Protein AF-A0A1Q8LWE2-F1 (afdb_monomer_lite)

Sequence (158 aa):
MPLRRFDRTSWPEHGPHRELLDLLGAVHDRNGCRSERDIARRLRTPVARVRGIARGRILPDDEAATRALLAALAGDGGVDPATADRAAALTAAARREHDGVAPWPAARRTGEPVWPDPGSATSPGPTTVRRRTRVAAVLVVLTAAVAVAVVLSGYLPL

pLDDT: mean 73.59, std 22.19, range [32.84, 96.38]

Foldseek 3Di:
DQDDQQDAPQADLFALLNVLLVLLSVLLVVQRNDDLVQLCVQLVHDSVQSNCSSHSNDAQPALVSQLSSSCSSNPPVDDDVVSSVSSRVSSVRVVCVVVVNDDDDPVGSVPDDPDPRPVPPDDPDPPPPVDDDDDDDDDDDDDDDPPPPPPDDDDDDD

Structure (mmCIF, N/CA/C/O backbone):
data_AF-A0A1Q8LWE2-F1
#
_entry.id   AF-A0A1Q8LWE2-F1
#
loop_
_atom_site.group_PDB
_atom_site.id
_atom_site.type_symbol
_atom_site.label_atom_id
_atom_site.label_alt_id
_atom_site.label_comp_id
_atom_site.label_asym_id
_atom_site.label_entity_id
_atom_site.label_seq_id
_atom_site.pdbx_PDB_ins_code
_atom_site.Cartn_x
_atom_site.Cartn_y
_atom_site.Cartn_z
_atom_site.occupancy
_atom_site.B_iso_or_equiv
_atom_site.auth_seq_id
_atom_site.auth_comp_id
_atom_site.auth_asym_id
_atom_site.auth_atom_id
_atom_site.pdbx_PDB_model_num
ATOM 1 N N . MET A 1 1 ? -14.320 -10.307 15.228 1.00 32.84 1 MET A N 1
ATOM 2 C CA . MET A 1 1 ? -13.861 -10.926 13.965 1.00 32.84 1 MET A CA 1
ATOM 3 C C . MET A 1 1 ? -12.407 -10.525 13.751 1.00 32.84 1 MET A C 1
ATOM 5 O O . MET A 1 1 ? -12.185 -9.362 13.430 1.00 32.84 1 MET A O 1
ATOM 9 N N . PRO A 1 2 ? -11.425 -11.403 14.020 1.00 34.88 2 PRO A N 1
ATOM 10 C CA . PRO A 1 2 ? -10.022 -11.098 13.740 1.00 34.88 2 PRO A CA 1
ATOM 11 C C . PRO A 1 2 ? -9.839 -10.934 12.225 1.00 34.88 2 PRO A C 1
ATOM 13 O O . PRO A 1 2 ? -10.447 -11.675 11.449 1.00 34.88 2 PRO A O 1
ATOM 16 N N . LEU A 1 3 ? -9.071 -9.934 11.787 1.00 47.56 3 LEU A N 1
ATOM 17 C CA . LEU A 1 3 ? -8.838 -9.736 10.359 1.00 47.56 3 LEU A CA 1
ATOM 18 C C . LEU A 1 3 ? -7.868 -10.779 9.826 1.00 47.56 3 LEU A C 1
ATOM 20 O O . LEU A 1 3 ? -6.795 -11.007 10.378 1.00 47.56 3 LEU A O 1
ATOM 24 N N . ARG A 1 4 ? -8.280 -11.396 8.718 1.00 62.16 4 ARG A N 1
ATOM 25 C CA . ARG A 1 4 ? -7.409 -12.189 7.861 1.00 62.16 4 ARG A CA 1
ATOM 26 C C . ARG A 1 4 ? -6.411 -11.242 7.194 1.00 62.16 4 ARG A C 1
ATOM 28 O O . ARG A 1 4 ? -6.772 -10.114 6.858 1.00 62.16 4 ARG A O 1
ATOM 35 N N . ARG A 1 5 ? -5.179 -11.727 7.021 1.00 71.19 5 ARG A N 1
ATOM 36 C CA . ARG A 1 5 ? -4.123 -11.117 6.196 1.00 71.19 5 ARG A CA 1
ATOM 37 C C . ARG A 1 5 ? -4.686 -10.586 4.874 1.00 71.19 5 ARG A C 1
ATOM 39 O O . ARG A 1 5 ? -5.737 -11.053 4.429 1.00 71.19 5 ARG A O 1
ATOM 46 N N . PHE A 1 6 ? -3.969 -9.663 4.232 1.00 79.56 6 PHE A N 1
ATOM 47 C CA . PHE A 1 6 ? -4.334 -9.198 2.894 1.00 79.56 6 PHE A CA 1
ATOM 48 C C . PHE A 1 6 ? -4.703 -10.359 1.969 1.00 79.56 6 PHE A C 1
ATOM 50 O O . PHE A 1 6 ? -4.020 -11.383 1.911 1.00 79.56 6 PHE A O 1
ATOM 57 N N . ASP A 1 7 ? -5.818 -10.181 1.268 1.00 81.81 7 ASP A N 1
ATOM 58 C CA . ASP A 1 7 ? -6.314 -11.124 0.280 1.00 81.81 7 ASP A CA 1
ATOM 59 C C . ASP A 1 7 ? -5.438 -11.037 -0.973 1.00 81.81 7 ASP A C 1
ATOM 61 O O . ASP A 1 7 ? -5.485 -10.048 -1.707 1.00 81.81 7 ASP A O 1
ATOM 65 N N . ARG A 1 8 ? -4.617 -12.073 -1.177 1.00 87.19 8 ARG A N 1
ATOM 66 C CA . ARG A 1 8 ? -3.600 -12.137 -2.236 1.00 87.19 8 ARG A CA 1
ATOM 67 C C . ARG A 1 8 ? -4.111 -12.741 -3.545 1.00 87.19 8 ARG A C 1
ATOM 69 O O . ARG A 1 8 ? -3.336 -12.868 -4.485 1.00 87.19 8 ARG A O 1
ATOM 76 N N . THR A 1 9 ? -5.386 -13.131 -3.614 1.00 84.12 9 THR A N 1
ATOM 77 C CA . THR A 1 9 ? -5.955 -13.877 -4.755 1.00 84.12 9 THR A CA 1
ATOM 78 C C . THR A 1 9 ? -5.875 -13.131 -6.084 1.00 84.12 9 THR A C 1
ATOM 80 O O . THR A 1 9 ? -5.755 -13.760 -7.128 1.00 84.12 9 THR A O 1
ATOM 83 N N . SER A 1 10 ? -5.923 -11.800 -6.047 1.00 85.06 10 SER A N 1
ATOM 84 C CA . SER A 1 10 ? -5.856 -10.929 -7.224 1.00 85.06 10 SER A CA 1
ATOM 85 C C . SER A 1 10 ? -4.554 -10.138 -7.322 1.00 85.06 10 SER A C 1
ATOM 87 O O . SER A 1 10 ? -4.509 -9.121 -8.012 1.00 85.06 10 SER A O 1
ATOM 89 N N . TRP A 1 11 ? -3.513 -10.534 -6.587 1.00 90.75 11 TRP A N 1
ATOM 90 C CA . TRP A 1 11 ? -2.236 -9.834 -6.668 1.00 90.75 11 TRP A CA 1
ATOM 91 C C . TRP A 1 11 ? -1.555 -10.124 -8.008 1.00 90.75 11 TRP A C 1
ATOM 93 O O . TRP A 1 11 ? -1.639 -11.256 -8.488 1.00 90.75 11 TRP A O 1
ATOM 103 N N . PRO A 1 12 ? -0.844 -9.142 -8.591 1.00 86.62 12 PRO A N 1
ATOM 104 C CA . PRO A 1 12 ? 0.010 -9.397 -9.743 1.00 86.62 12 PRO A CA 1
ATOM 105 C C . PRO A 1 12 ? 1.012 -10.515 -9.428 1.00 86.62 12 PRO A C 1
ATOM 107 O O . PRO A 1 12 ? 1.466 -10.641 -8.287 1.00 86.62 12 PRO A O 1
ATOM 110 N N . GLU A 1 13 ? 1.364 -11.324 -10.425 1.00 84.31 13 GLU A N 1
ATOM 111 C CA . GLU A 1 13 ? 2.330 -12.416 -10.242 1.00 84.31 13 GLU A CA 1
ATOM 112 C C . GLU A 1 13 ? 3.724 -11.867 -9.922 1.00 84.31 13 GLU A C 1
ATOM 114 O O . GLU A 1 13 ? 4.382 -12.322 -8.985 1.00 84.31 13 GLU A O 1
ATOM 119 N N . HIS A 1 14 ? 4.143 -10.836 -10.661 1.00 83.81 14 HIS A N 1
ATOM 120 C CA . HIS A 1 14 ? 5.461 -10.215 -10.571 1.00 83.81 14 HIS A CA 1
ATOM 121 C C . HIS A 1 14 ? 5.368 -8.694 -10.745 1.00 83.81 14 HIS A C 1
ATOM 123 O O . HIS A 1 14 ? 4.312 -8.154 -11.079 1.00 83.81 14 HIS A O 1
ATOM 129 N N . GLY A 1 15 ? 6.489 -8.005 -10.530 1.00 87.69 15 GLY A N 1
ATOM 130 C CA . GLY A 1 15 ? 6.619 -6.574 -10.794 1.00 87.69 15 GLY A CA 1
ATOM 131 C C . GLY A 1 15 ? 6.692 -5.688 -9.540 1.00 87.69 15 GLY A C 1
ATOM 132 O O . GLY A 1 15 ? 6.525 -6.161 -8.415 1.00 87.69 15 GLY A O 1
ATOM 133 N N . PRO A 1 16 ? 6.909 -4.377 -9.721 1.00 91.00 16 PRO A N 1
ATOM 134 C CA . PRO A 1 16 ? 7.018 -3.387 -8.654 1.00 91.00 16 PRO A CA 1
ATOM 135 C C . PRO A 1 16 ? 5.733 -3.289 -7.834 1.00 91.00 16 PRO A C 1
ATOM 137 O O . PRO A 1 16 ? 5.790 -3.127 -6.618 1.00 91.00 16 PRO A O 1
ATOM 140 N N . HIS A 1 17 ? 4.568 -3.431 -8.477 1.00 92.06 17 HIS A N 1
ATOM 141 C CA . HIS A 1 17 ? 3.290 -3.447 -7.774 1.00 92.06 17 HIS A CA 1
ATOM 142 C C . HIS A 1 17 ? 3.184 -4.674 -6.864 1.00 92.06 17 HIS A C 1
ATOM 144 O O . HIS A 1 17 ? 2.743 -4.553 -5.723 1.00 92.06 17 HIS A O 1
ATOM 150 N N . ARG A 1 18 ? 3.651 -5.842 -7.323 1.00 91.25 18 ARG A N 1
ATOM 151 C CA . ARG A 1 18 ? 3.698 -7.042 -6.489 1.00 91.25 18 ARG A CA 1
ATOM 152 C C . ARG A 1 18 ? 4.641 -6.861 -5.297 1.00 91.25 18 ARG A C 1
ATOM 154 O O . ARG A 1 18 ? 4.216 -7.060 -4.162 1.00 91.25 18 ARG A O 1
ATOM 161 N N . GLU A 1 19 ? 5.868 -6.405 -5.537 1.00 91.69 19 GLU A N 1
ATOM 162 C CA . GLU A 1 19 ? 6.848 -6.144 -4.472 1.00 91.69 19 GLU A CA 1
ATOM 163 C C . GLU A 1 19 ? 6.337 -5.113 -3.446 1.00 91.69 19 GLU A C 1
ATOM 165 O O . GLU A 1 19 ? 6.577 -5.257 -2.245 1.00 91.69 19 GLU A O 1
ATOM 170 N N . LEU A 1 20 ? 5.596 -4.090 -3.891 1.00 94.06 20 LEU A N 1
ATOM 171 C CA . LEU A 1 20 ? 4.956 -3.115 -3.005 1.00 94.06 20 LEU A CA 1
ATOM 172 C C . LEU A 1 20 ? 3.903 -3.776 -2.108 1.00 94.06 20 LEU A C 1
ATOM 174 O O . LEU A 1 20 ? 3.867 -3.510 -0.909 1.00 94.06 20 LEU A O 1
ATOM 178 N N . LEU A 1 21 ? 3.051 -4.635 -2.670 1.00 93.75 21 LEU A N 1
ATOM 179 C CA . LEU A 1 21 ? 2.012 -5.334 -1.913 1.00 93.75 21 LEU A CA 1
ATOM 180 C C . LEU A 1 21 ? 2.608 -6.296 -0.883 1.00 93.75 21 LEU A C 1
ATOM 182 O O . LEU A 1 21 ? 2.140 -6.319 0.257 1.00 93.75 21 LEU A O 1
ATOM 186 N N . ASP A 1 22 ? 3.658 -7.037 -1.248 1.00 92.75 22 ASP A N 1
ATOM 187 C CA . ASP A 1 22 ? 4.384 -7.902 -0.313 1.00 92.75 22 ASP A CA 1
ATOM 188 C C . ASP A 1 22 ? 4.981 -7.071 0.842 1.00 92.75 22 ASP A C 1
ATOM 190 O O . ASP A 1 22 ? 4.815 -7.435 2.009 1.00 92.75 22 ASP A O 1
ATOM 194 N N . LEU A 1 23 ? 5.574 -5.905 0.546 1.00 93.50 23 LEU A N 1
ATOM 195 C CA . LEU A 1 23 ? 6.119 -4.989 1.553 1.00 93.50 23 LEU A CA 1
ATOM 196 C C . LEU A 1 23 ? 5.040 -4.452 2.509 1.00 93.50 23 LEU A C 1
ATOM 198 O O . LEU A 1 23 ? 5.213 -4.481 3.729 1.00 93.50 23 LEU A O 1
ATOM 202 N N . LEU A 1 24 ? 3.910 -3.987 1.969 1.00 93.50 24 LEU A N 1
ATOM 203 C CA . LEU A 1 24 ? 2.774 -3.513 2.765 1.00 93.50 24 LEU A CA 1
ATOM 204 C C . LEU A 1 24 ? 2.188 -4.644 3.620 1.00 93.50 24 LEU A C 1
ATOM 206 O O . LEU A 1 24 ? 1.860 -4.422 4.785 1.00 93.50 24 LEU A O 1
ATOM 210 N N . GLY A 1 25 ? 2.093 -5.854 3.064 1.00 91.19 25 GLY A N 1
ATOM 211 C CA . GLY A 1 25 ? 1.648 -7.049 3.774 1.00 91.19 25 GLY A CA 1
ATOM 212 C C . GLY A 1 25 ? 2.566 -7.409 4.940 1.00 91.19 25 GLY A C 1
ATOM 213 O O . GLY A 1 25 ? 2.077 -7.649 6.039 1.00 91.19 25 GLY A O 1
ATOM 214 N N . ALA A 1 26 ? 3.887 -7.364 4.747 1.00 90.69 26 ALA A N 1
ATOM 215 C CA . ALA A 1 26 ? 4.860 -7.630 5.806 1.00 90.69 26 ALA A CA 1
ATOM 216 C C . ALA A 1 26 ? 4.769 -6.608 6.952 1.00 90.69 26 ALA A C 1
ATOM 218 O O . ALA A 1 26 ? 4.804 -6.979 8.128 1.00 90.69 26 ALA A O 1
ATOM 219 N N . VAL A 1 27 ? 4.609 -5.320 6.627 1.00 91.62 27 VAL A N 1
ATOM 220 C CA . VAL A 1 27 ? 4.411 -4.260 7.631 1.00 91.62 27 VAL A CA 1
ATOM 221 C C . VAL A 1 27 ? 3.080 -4.446 8.358 1.00 91.62 27 VAL A C 1
ATOM 223 O O . VAL A 1 27 ? 3.029 -4.308 9.580 1.00 91.62 27 VAL A O 1
ATOM 226 N N . HIS A 1 28 ? 2.012 -4.790 7.639 1.00 90.25 28 HIS A N 1
ATOM 227 C CA . HIS A 1 28 ? 0.696 -5.038 8.226 1.00 90.25 28 HIS A CA 1
ATOM 228 C C . HIS A 1 28 ? 0.708 -6.231 9.186 1.00 90.25 28 HIS A C 1
ATOM 230 O O . HIS A 1 28 ? 0.226 -6.107 10.313 1.00 90.25 28 HIS A O 1
ATOM 236 N N . ASP A 1 29 ? 1.325 -7.338 8.768 1.00 88.56 29 ASP A N 1
ATOM 237 C CA . ASP A 1 29 ? 1.477 -8.559 9.561 1.00 88.56 29 ASP A CA 1
ATOM 238 C C . ASP A 1 29 ? 2.308 -8.294 10.829 1.00 88.56 29 ASP A C 1
ATOM 240 O O . ASP A 1 29 ? 1.908 -8.681 11.929 1.00 88.56 29 ASP A O 1
ATOM 244 N N . ARG A 1 30 ? 3.427 -7.563 10.708 1.00 88.81 30 ARG A N 1
ATOM 245 C CA . ARG A 1 30 ? 4.301 -7.204 11.841 1.00 88.81 30 ARG A CA 1
ATOM 246 C C . ARG A 1 30 ? 3.603 -6.320 12.876 1.00 88.81 30 ARG A C 1
ATOM 248 O O . ARG A 1 30 ? 3.898 -6.425 14.061 1.00 88.81 30 ARG A O 1
ATOM 255 N N . ASN A 1 31 ? 2.680 -5.464 12.442 1.00 86.81 31 ASN A N 1
ATOM 256 C CA . ASN A 1 31 ? 1.996 -4.492 13.299 1.00 86.81 31 ASN A CA 1
ATOM 257 C C . ASN A 1 31 ? 0.579 -4.936 13.708 1.00 86.81 31 ASN A C 1
ATOM 259 O O . ASN A 1 31 ? -0.282 -4.111 14.023 1.00 86.81 31 ASN A O 1
ATOM 263 N N . GLY A 1 32 ? 0.330 -6.250 13.720 1.00 85.06 32 GLY A N 1
ATOM 264 C CA . GLY A 1 32 ? -0.869 -6.838 14.321 1.00 85.06 32 GLY A CA 1
ATOM 265 C C . GLY A 1 32 ? -2.128 -6.780 13.455 1.00 85.06 32 GLY A C 1
ATOM 266 O O . GLY A 1 32 ? -3.233 -6.857 13.988 1.00 85.06 32 GLY A O 1
ATOM 267 N N . CYS A 1 33 ? -1.986 -6.654 12.133 1.00 85.56 33 CYS A N 1
ATOM 268 C CA . CYS A 1 33 ? -3.084 -6.775 11.169 1.00 85.56 33 CYS A CA 1
ATOM 269 C C . CYS A 1 33 ? -4.283 -5.849 11.457 1.00 85.56 33 CYS A C 1
ATOM 271 O O . CYS A 1 33 ? -5.437 -6.291 11.514 1.00 85.56 33 CYS A O 1
ATOM 273 N N . ARG A 1 34 ? -4.033 -4.543 11.629 1.00 85.75 34 ARG A N 1
ATOM 274 C CA . ARG A 1 34 ? -5.086 -3.534 11.869 1.00 85.75 34 ARG A CA 1
ATOM 275 C C . ARG A 1 34 ? -6.222 -3.610 10.840 1.00 85.75 34 ARG A C 1
ATOM 277 O O . ARG A 1 34 ? -6.017 -3.942 9.675 1.00 85.75 34 ARG A O 1
ATOM 284 N N . SER A 1 35 ? -7.439 -3.266 11.259 1.00 89.19 35 SER A N 1
ATOM 285 C CA . SER A 1 35 ? -8.609 -3.378 10.379 1.00 89.19 35 SER A CA 1
ATOM 286 C C . SER A 1 35 ? -8.583 -2.408 9.201 1.00 89.19 35 SER A C 1
ATOM 288 O O . SER A 1 35 ? -8.168 -1.264 9.360 1.00 89.19 35 SER A O 1
ATOM 290 N N . GLU A 1 36 ? -9.136 -2.814 8.049 1.00 90.56 36 GLU A N 1
ATOM 291 C CA . GLU A 1 36 ? -9.319 -1.915 6.894 1.00 90.56 36 GLU A CA 1
ATOM 292 C C . GLU A 1 36 ? -10.058 -0.628 7.291 1.00 90.56 36 GLU A C 1
ATOM 294 O O . GLU A 1 36 ? -9.721 0.448 6.812 1.00 90.56 36 GLU A O 1
ATOM 299 N N . ARG A 1 37 ? -11.046 -0.721 8.199 1.00 91.69 37 ARG A N 1
ATOM 300 C CA . ARG A 1 37 ? -11.789 0.441 8.718 1.00 91.69 37 ARG A CA 1
ATOM 301 C C . ARG A 1 37 ? -10.906 1.381 9.533 1.00 91.69 37 ARG A C 1
ATOM 303 O O . ARG A 1 37 ? -11.048 2.594 9.429 1.00 91.69 37 ARG A O 1
ATOM 310 N N . ASP A 1 38 ? -10.016 0.824 10.344 1.00 92.38 38 ASP A N 1
ATOM 311 C CA . ASP A 1 38 ? -9.088 1.588 11.176 1.00 92.38 38 ASP A CA 1
ATOM 312 C C . ASP A 1 38 ? -8.029 2.295 10.318 1.00 92.38 38 ASP A C 1
ATOM 314 O O . ASP A 1 38 ? -7.792 3.492 10.480 1.00 92.38 38 ASP A O 1
ATOM 318 N N . ILE A 1 39 ? -7.474 1.585 9.333 1.00 93.38 39 ILE A N 1
ATOM 319 C CA . ILE A 1 39 ? -6.548 2.143 8.339 1.00 93.38 39 ILE A CA 1
ATOM 320 C C . ILE A 1 39 ? -7.240 3.259 7.543 1.00 93.38 39 ILE A C 1
ATOM 322 O O . ILE A 1 39 ? -6.724 4.370 7.451 1.00 93.38 39 ILE A O 1
ATOM 326 N N . ALA A 1 40 ? -8.444 2.997 7.026 1.00 94.25 40 ALA A N 1
ATOM 327 C CA . ALA A 1 40 ? -9.232 3.959 6.258 1.00 94.25 40 ALA A CA 1
ATOM 328 C C . ALA A 1 40 ? -9.532 5.238 7.051 1.00 94.25 40 ALA A C 1
ATOM 330 O O . ALA A 1 40 ? -9.387 6.342 6.529 1.00 94.25 40 ALA A O 1
ATOM 331 N N . ARG A 1 41 ? -9.887 5.097 8.334 1.00 94.88 41 ARG A N 1
ATOM 332 C CA . ARG A 1 41 ? -10.111 6.225 9.243 1.00 94.88 41 ARG A CA 1
ATOM 333 C C . ARG A 1 41 ? -8.849 7.066 9.435 1.00 94.88 41 ARG A C 1
ATOM 335 O O . ARG A 1 41 ? -8.943 8.288 9.366 1.00 94.88 41 ARG A O 1
ATOM 342 N N . ARG A 1 42 ? -7.683 6.441 9.644 1.00 93.56 42 ARG A N 1
ATOM 343 C CA . ARG A 1 42 ? -6.401 7.162 9.774 1.00 93.56 42 ARG A CA 1
ATOM 344 C C . ARG A 1 42 ? -6.038 7.924 8.502 1.00 93.56 42 ARG A C 1
ATOM 346 O O . ARG A 1 42 ? -5.623 9.073 8.580 1.00 93.56 42 ARG A O 1
ATOM 353 N N . LEU A 1 43 ? -6.257 7.306 7.344 1.00 93.94 43 LEU A N 1
ATOM 354 C CA . LEU A 1 43 ? -5.995 7.906 6.034 1.00 93.94 43 LEU A CA 1
ATOM 355 C C . LEU A 1 43 ? -7.072 8.896 5.578 1.00 93.94 43 LEU A C 1
ATOM 357 O O . LEU A 1 43 ? -6.911 9.512 4.529 1.00 93.94 43 LEU A O 1
ATOM 361 N N . ARG A 1 44 ? -8.181 9.023 6.322 1.00 95.00 44 ARG A N 1
ATOM 362 C CA . ARG A 1 44 ? -9.368 9.801 5.929 1.00 95.00 44 ARG A CA 1
ATOM 363 C C . ARG A 1 44 ? -9.852 9.450 4.516 1.00 95.00 44 ARG A C 1
ATOM 365 O O . ARG A 1 44 ? -10.183 10.322 3.720 1.00 95.00 44 ARG A O 1
ATOM 372 N N . THR A 1 45 ? -9.888 8.157 4.203 1.00 94.81 45 THR A N 1
ATOM 373 C CA . THR A 1 45 ? -10.229 7.645 2.870 1.00 94.81 45 THR A CA 1
ATOM 374 C C . THR A 1 45 ? -11.316 6.567 2.946 1.00 94.81 45 THR A C 1
ATOM 376 O O . THR A 1 45 ? -11.493 5.958 4.004 1.00 94.81 45 THR A O 1
ATOM 379 N N . PRO A 1 46 ? -12.067 6.281 1.866 1.00 95.94 46 PRO A N 1
ATOM 380 C CA . PRO A 1 46 ? -13.052 5.207 1.878 1.00 95.94 46 PRO A CA 1
ATOM 381 C C . PRO A 1 46 ? -12.420 3.830 2.122 1.00 95.94 46 PRO A C 1
ATOM 383 O O . PRO A 1 46 ? -11.393 3.482 1.538 1.00 95.94 46 PRO A O 1
ATOM 386 N N . VAL A 1 47 ? -13.098 2.979 2.899 1.00 94.12 47 VAL A N 1
ATOM 387 C CA . VAL A 1 47 ? -12.674 1.583 3.150 1.00 94.12 47 VAL A CA 1
ATOM 388 C C . VAL A 1 47 ? -12.502 0.802 1.844 1.00 94.12 47 VAL A C 1
ATOM 390 O O . VAL A 1 47 ? -11.584 -0.004 1.715 1.00 94.12 47 VAL A O 1
ATOM 393 N N . ALA A 1 48 ? -13.350 1.076 0.848 1.00 93.00 48 ALA A N 1
ATOM 394 C CA . ALA A 1 48 ? -13.261 0.466 -0.476 1.00 93.00 48 ALA A CA 1
ATOM 395 C C . ALA A 1 48 ? -11.917 0.745 -1.168 1.00 93.00 48 ALA A C 1
ATOM 397 O O . ALA A 1 48 ? -11.399 -0.137 -1.851 1.00 93.00 48 ALA A O 1
ATOM 398 N N . ARG A 1 49 ? -11.323 1.926 -0.946 1.00 93.81 49 ARG A N 1
ATOM 399 C CA . ARG A 1 49 ? -10.011 2.286 -1.489 1.00 93.81 49 ARG A CA 1
ATOM 400 C C . ARG A 1 49 ? -8.904 1.465 -0.836 1.00 93.81 49 ARG A C 1
ATOM 402 O O . ARG A 1 49 ? -8.119 0.843 -1.543 1.00 93.81 49 ARG A O 1
ATOM 409 N N . VAL A 1 50 ? -8.895 1.391 0.499 1.00 93.69 50 VAL A N 1
ATOM 410 C CA . VAL A 1 50 ? -7.936 0.562 1.256 1.00 93.69 50 VAL A CA 1
ATOM 411 C C . VAL A 1 50 ? -8.032 -0.899 0.825 1.00 93.69 50 VAL A C 1
ATOM 413 O O . VAL A 1 50 ? -7.019 -1.521 0.528 1.00 93.69 50 VAL A O 1
ATOM 416 N N . ARG A 1 51 ? -9.252 -1.430 0.699 1.00 92.75 51 ARG A N 1
ATOM 417 C CA . ARG A 1 51 ? -9.488 -2.790 0.200 1.00 92.75 51 ARG A CA 1
ATOM 418 C C . ARG A 1 51 ? -9.029 -2.977 -1.246 1.00 92.75 51 ARG A C 1
ATOM 420 O O . ARG A 1 51 ? -8.561 -4.051 -1.607 1.00 92.75 51 ARG A O 1
ATOM 427 N N . GLY A 1 52 ? -9.210 -1.969 -2.096 1.00 93.81 52 GLY A N 1
ATOM 428 C CA . GLY A 1 52 ? -8.725 -1.982 -3.474 1.00 93.81 52 GLY A CA 1
ATOM 429 C C . GLY A 1 52 ? -7.208 -2.127 -3.532 1.00 93.81 52 GLY A C 1
ATOM 430 O O . GLY A 1 52 ? -6.721 -2.997 -4.249 1.00 93.81 52 GLY A O 1
ATOM 431 N N . ILE A 1 53 ? -6.494 -1.354 -2.710 1.00 93.31 53 ILE A N 1
ATOM 432 C CA . ILE A 1 53 ? -5.035 -1.428 -2.582 1.00 93.31 53 ILE A CA 1
ATOM 433 C C . ILE A 1 53 ? -4.608 -2.775 -1.992 1.00 93.31 53 ILE A C 1
ATOM 435 O O . ILE A 1 53 ? -3.805 -3.471 -2.595 1.00 93.31 53 ILE A O 1
ATOM 439 N N . ALA A 1 54 ? -5.197 -3.210 -0.875 1.00 91.75 54 ALA A N 1
ATOM 440 C CA . ALA A 1 54 ? -4.848 -4.475 -0.217 1.00 91.75 54 ALA A CA 1
ATOM 441 C C . ALA A 1 54 ? -5.046 -5.714 -1.112 1.00 91.75 54 ALA A C 1
ATOM 443 O O . ALA A 1 54 ? -4.385 -6.732 -0.926 1.00 91.75 54 ALA A O 1
ATOM 444 N N . ARG A 1 55 ? -5.953 -5.634 -2.093 1.00 91.25 55 ARG A N 1
ATOM 445 C CA . ARG A 1 55 ? -6.194 -6.681 -3.098 1.00 91.25 55 ARG A CA 1
ATOM 446 C C . ARG A 1 55 ? -5.332 -6.541 -4.355 1.00 91.25 55 ARG A C 1
ATOM 448 O O . ARG A 1 55 ? -5.515 -7.317 -5.287 1.00 91.25 55 ARG A O 1
ATOM 455 N N . GLY A 1 56 ? -4.457 -5.541 -4.427 1.00 91.50 56 GLY A N 1
ATOM 456 C CA . GLY A 1 56 ? -3.658 -5.258 -5.619 1.00 91.50 56 GLY A CA 1
ATOM 457 C C . GLY A 1 56 ? -4.472 -4.779 -6.822 1.00 91.50 56 GLY A C 1
ATOM 458 O O . GLY A 1 56 ? -4.015 -4.886 -7.953 1.00 91.50 56 GLY A O 1
ATOM 459 N N . ARG A 1 57 ? -5.692 -4.266 -6.607 1.00 91.06 57 ARG A N 1
ATOM 460 C CA . ARG A 1 57 ? -6.565 -3.750 -7.680 1.00 91.06 57 ARG A CA 1
ATOM 461 C C . ARG A 1 57 ? -6.368 -2.261 -7.943 1.00 91.06 57 ARG A C 1
ATOM 463 O O . ARG A 1 57 ? -6.783 -1.769 -8.984 1.00 91.06 57 ARG A O 1
ATOM 470 N N . ILE A 1 58 ? -5.812 -1.538 -6.973 1.00 92.50 58 ILE A N 1
ATOM 471 C CA . ILE A 1 58 ? -5.609 -0.091 -7.025 1.00 92.50 58 ILE A CA 1
ATOM 472 C C . ILE A 1 58 ? -4.187 0.205 -6.560 1.00 92.50 58 ILE A C 1
ATOM 474 O O . ILE A 1 58 ? -3.771 -0.283 -5.513 1.00 92.50 58 ILE A O 1
ATOM 478 N N . LEU A 1 59 ? -3.481 1.048 -7.306 1.00 92.12 59 LEU A N 1
ATOM 479 C CA . LEU A 1 59 ? -2.203 1.612 -6.888 1.00 92.12 59 LEU A CA 1
ATOM 480 C C . LEU A 1 59 ? -2.417 2.823 -5.964 1.00 92.12 59 LEU A C 1
ATOM 482 O O . LEU A 1 59 ? -3.334 3.617 -6.202 1.00 92.12 59 LEU A O 1
ATOM 486 N N . PRO A 1 60 ? -1.581 3.011 -4.926 1.00 94.00 60 PRO A N 1
ATOM 487 C CA . PRO A 1 60 ? -1.482 4.299 -4.243 1.00 94.00 60 PRO A CA 1
ATOM 488 C C . PRO A 1 60 ? -1.242 5.437 -5.242 1.00 94.00 60 PRO A C 1
ATOM 490 O O . PRO A 1 60 ? -0.608 5.225 -6.277 1.00 94.00 60 PRO A O 1
ATOM 493 N N . ASP A 1 61 ? -1.781 6.628 -4.963 1.00 91.75 61 ASP A N 1
ATOM 494 C CA . ASP A 1 61 ? -1.701 7.774 -5.886 1.00 91.75 61 ASP A CA 1
ATOM 495 C C . ASP A 1 61 ? -0.247 8.135 -6.191 1.00 91.75 61 ASP A C 1
ATOM 497 O O . ASP A 1 61 ? 0.154 8.146 -7.352 1.00 91.75 61 ASP A O 1
ATOM 501 N N . ASP A 1 62 ? 0.544 8.302 -5.137 1.00 94.19 62 ASP A N 1
ATOM 502 C CA . ASP A 1 62 ? 1.943 8.698 -5.197 1.00 94.19 62 ASP A CA 1
ATOM 503 C C . ASP A 1 62 ? 2.739 8.127 -4.003 1.00 94.19 62 ASP A C 1
ATOM 505 O O . ASP A 1 62 ? 2.255 7.335 -3.174 1.00 94.19 62 ASP A O 1
ATOM 509 N N . GLU A 1 63 ? 4.005 8.520 -3.907 1.00 94.88 63 GLU A N 1
ATOM 510 C CA . GLU A 1 63 ? 4.907 8.130 -2.832 1.00 94.88 63 GLU A CA 1
ATOM 511 C C . GLU A 1 63 ? 4.464 8.680 -1.468 1.00 94.88 63 GLU A C 1
ATOM 513 O O . GLU A 1 63 ? 4.696 8.037 -0.441 1.00 94.88 63 GLU A O 1
ATOM 518 N N . ALA A 1 64 ? 3.823 9.852 -1.423 1.00 93.88 64 ALA A N 1
ATOM 519 C CA . ALA A 1 64 ? 3.339 10.452 -0.182 1.00 93.88 64 ALA A CA 1
ATOM 520 C C . ALA A 1 64 ? 2.145 9.669 0.384 1.00 93.88 64 ALA A C 1
ATOM 522 O O . ALA A 1 64 ? 2.136 9.318 1.567 1.00 93.88 64 ALA A O 1
ATOM 523 N N . ALA A 1 65 ? 1.189 9.300 -0.469 1.00 94.25 65 ALA A N 1
ATOM 524 C CA . ALA A 1 65 ? 0.070 8.425 -0.147 1.00 94.25 65 ALA A CA 1
ATOM 525 C C . ALA A 1 65 ? 0.559 7.054 0.337 1.00 94.25 65 ALA A C 1
ATOM 527 O O . ALA A 1 65 ? -0.001 6.486 1.277 1.00 94.25 65 ALA A O 1
ATOM 528 N N . THR A 1 66 ? 1.643 6.544 -0.249 1.00 96.38 66 THR A N 1
ATOM 529 C CA . THR A 1 66 ? 2.260 5.280 0.174 1.00 96.38 66 THR A CA 1
ATOM 530 C C . THR A 1 66 ? 2.904 5.385 1.552 1.00 96.38 66 THR A C 1
ATOM 532 O O . THR A 1 66 ? 2.695 4.508 2.393 1.00 96.38 66 THR A O 1
ATOM 535 N N . ARG A 1 67 ? 3.630 6.472 1.838 1.00 95.44 67 ARG A N 1
ATOM 536 C CA . ARG A 1 67 ? 4.182 6.722 3.180 1.00 95.44 67 ARG A CA 1
ATOM 537 C C . ARG A 1 67 ? 3.078 6.881 4.226 1.00 95.44 67 ARG A C 1
ATOM 539 O O . ARG A 1 67 ? 3.184 6.314 5.311 1.00 95.44 67 ARG A O 1
ATOM 546 N N . ALA A 1 68 ? 1.995 7.580 3.888 1.00 94.81 68 ALA A N 1
ATOM 547 C CA . ALA A 1 68 ? 0.831 7.704 4.761 1.00 94.81 68 ALA A CA 1
ATOM 548 C C . ALA A 1 68 ? 0.182 6.337 5.034 1.00 94.81 68 ALA A C 1
ATOM 550 O O . ALA A 1 68 ? -0.141 6.025 6.182 1.00 94.81 68 ALA A O 1
ATOM 551 N N . LEU A 1 69 ? 0.034 5.494 4.004 1.00 95.31 69 LEU A N 1
ATOM 552 C CA . LEU A 1 69 ? -0.476 4.129 4.146 1.00 95.31 69 LEU A CA 1
ATOM 553 C C . LEU A 1 69 ? 0.418 3.287 5.060 1.00 95.31 69 LEU A C 1
ATOM 555 O O . LEU A 1 69 ? -0.092 2.645 5.973 1.00 95.31 69 LEU A O 1
ATOM 559 N N . LEU A 1 70 ? 1.735 3.331 4.869 1.00 95.19 70 LEU A N 1
ATOM 560 C CA . LEU A 1 70 ? 2.700 2.649 5.730 1.00 95.19 70 LEU A CA 1
ATOM 561 C C . LEU A 1 70 ? 2.581 3.080 7.195 1.00 95.19 70 LEU A C 1
ATOM 563 O O . LEU A 1 70 ? 2.488 2.228 8.078 1.00 95.19 70 LEU A O 1
ATOM 567 N N . ALA A 1 71 ? 2.506 4.387 7.454 1.00 93.75 71 ALA A N 1
ATOM 568 C CA . ALA A 1 71 ? 2.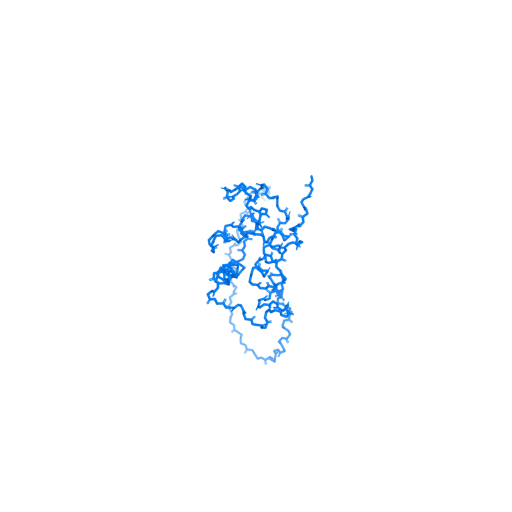293 4.911 8.799 1.00 93.75 71 ALA A CA 1
ATOM 569 C C . ALA A 1 71 ? 0.953 4.437 9.389 1.00 93.75 71 ALA A C 1
ATOM 571 O O . ALA A 1 71 ? 0.881 4.070 10.559 1.00 93.75 71 ALA A O 1
ATOM 572 N N . ALA A 1 72 ? -0.111 4.373 8.583 1.00 94.06 72 ALA A N 1
ATOM 573 C CA . ALA A 1 72 ? -1.408 3.869 9.028 1.00 94.06 72 ALA A CA 1
ATOM 574 C C . ALA A 1 72 ? -1.400 2.358 9.330 1.00 94.06 72 ALA A C 1
ATOM 576 O O . ALA A 1 72 ? -2.114 1.921 10.236 1.00 94.06 72 ALA A O 1
ATOM 577 N N . LEU A 1 73 ? -0.606 1.571 8.593 1.00 91.94 73 LEU A N 1
ATOM 578 C CA . LEU A 1 73 ? -0.428 0.132 8.815 1.00 91.94 73 LEU A CA 1
ATOM 579 C C . LEU A 1 73 ? 0.388 -0.151 10.077 1.00 91.94 73 LEU A C 1
ATOM 581 O O . LEU A 1 73 ? -0.007 -1.005 10.871 1.00 91.94 73 LEU A O 1
ATOM 585 N N . ALA A 1 74 ? 1.479 0.586 10.290 1.00 90.75 74 ALA A N 1
ATOM 586 C CA . ALA A 1 74 ? 2.273 0.477 11.508 1.00 90.75 74 ALA A CA 1
ATOM 587 C C . ALA A 1 74 ? 1.522 0.997 12.744 1.00 90.75 74 ALA A C 1
ATOM 589 O O . ALA A 1 74 ? 1.603 0.441 13.843 1.00 90.75 74 ALA A O 1
ATOM 590 N N . GLY A 1 75 ? 0.739 2.060 12.555 1.00 85.69 75 GLY A N 1
ATOM 591 C CA . GLY A 1 75 ? 0.199 2.865 13.639 1.00 85.69 75 GLY A CA 1
ATOM 592 C C . GLY A 1 75 ? 1.327 3.342 14.548 1.00 85.69 75 GLY A C 1
ATOM 593 O O . GLY A 1 75 ? 2.249 4.004 14.088 1.00 85.69 75 GLY A O 1
ATOM 594 N N . ASP A 1 76 ? 1.271 2.981 15.825 1.00 82.12 76 ASP A N 1
ATOM 595 C CA . ASP A 1 76 ? 2.191 3.494 16.847 1.00 82.12 76 ASP A CA 1
ATOM 596 C C . ASP A 1 76 ? 3.582 2.828 16.813 1.00 82.12 76 ASP A C 1
ATOM 598 O O . ASP A 1 76 ? 4.508 3.312 17.454 1.00 82.12 76 ASP A O 1
ATOM 602 N N . GLY A 1 77 ? 3.747 1.735 16.053 1.00 75.88 77 GLY A N 1
ATOM 603 C CA . GLY A 1 77 ? 5.018 1.006 15.935 1.00 75.88 77 GLY A CA 1
ATOM 604 C C . GLY A 1 77 ? 6.078 1.703 15.075 1.00 75.88 77 GLY A C 1
ATOM 605 O O . GLY A 1 77 ? 7.245 1.319 15.116 1.00 75.88 77 GLY A O 1
ATOM 606 N N . GLY A 1 78 ? 5.689 2.731 14.313 1.00 82.62 78 GLY A N 1
ATOM 607 C CA . GLY A 1 78 ? 6.576 3.421 13.380 1.00 82.62 78 GLY A CA 1
ATOM 608 C C . GLY A 1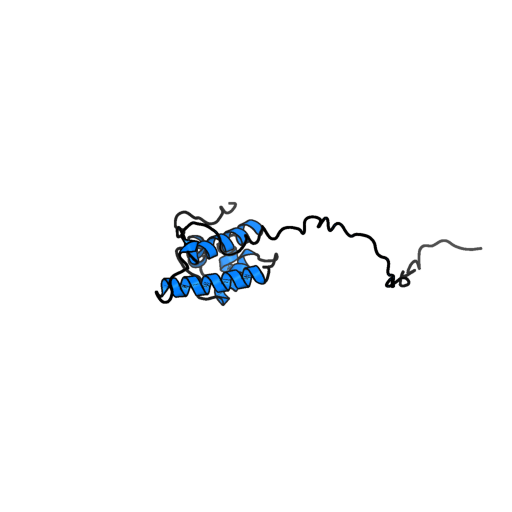 78 ? 6.991 2.560 12.180 1.00 82.62 78 GLY A C 1
ATOM 609 O O . GLY A 1 78 ? 6.779 1.348 12.127 1.00 82.62 78 GLY A O 1
ATOM 610 N N . VAL A 1 79 ? 7.569 3.208 11.171 1.00 87.94 79 VAL A N 1
ATOM 611 C CA . VAL A 1 79 ? 8.131 2.540 9.990 1.00 87.94 79 VAL A CA 1
ATOM 612 C C . VAL A 1 79 ? 9.567 2.999 9.838 1.00 87.94 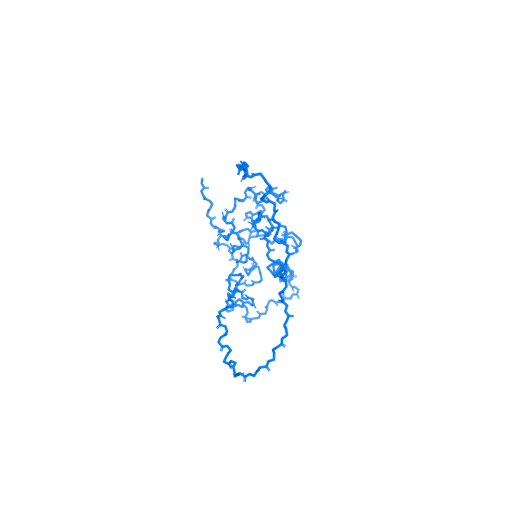79 VAL A C 1
ATOM 614 O O . VAL A 1 79 ? 9.839 4.197 9.873 1.00 87.94 79 VAL A O 1
ATOM 617 N N . ASP A 1 80 ? 10.475 2.039 9.682 1.00 89.62 80 ASP A N 1
ATOM 618 C CA . ASP A 1 80 ? 11.880 2.321 9.419 1.00 89.62 80 ASP A CA 1
ATOM 619 C C . ASP A 1 80 ? 12.035 3.159 8.126 1.00 89.62 80 ASP A C 1
ATOM 621 O O . ASP A 1 80 ? 11.394 2.834 7.117 1.00 89.62 80 ASP A O 1
ATOM 625 N N . PRO A 1 81 ? 12.869 4.218 8.114 1.00 89.38 81 PRO A N 1
ATOM 626 C CA . PRO A 1 81 ? 13.029 5.089 6.950 1.00 89.38 81 PRO A CA 1
ATOM 627 C C . PRO A 1 81 ? 13.392 4.348 5.659 1.00 89.38 81 PRO A C 1
ATOM 629 O O . PRO A 1 81 ? 12.831 4.658 4.610 1.00 89.38 81 PRO A O 1
ATOM 632 N N . ALA A 1 82 ? 14.237 3.311 5.720 1.00 89.38 82 ALA A N 1
ATOM 633 C CA . ALA A 1 82 ? 14.606 2.548 4.528 1.00 89.38 82 ALA A CA 1
ATOM 634 C C . ALA A 1 82 ? 13.413 1.760 3.963 1.00 89.38 82 ALA A C 1
ATOM 636 O O . ALA A 1 82 ? 13.269 1.622 2.747 1.00 89.38 82 ALA A O 1
ATOM 637 N N . THR A 1 83 ? 12.509 1.289 4.829 1.00 91.81 83 THR A N 1
ATOM 638 C CA . THR A 1 83 ? 11.241 0.667 4.409 1.00 91.81 83 THR A CA 1
ATOM 639 C C . THR A 1 83 ? 10.332 1.678 3.710 1.00 91.81 83 THR A C 1
ATOM 641 O O . THR A 1 83 ? 9.742 1.365 2.672 1.00 91.81 83 THR A O 1
ATOM 644 N N . ALA A 1 84 ? 10.236 2.899 4.243 1.00 92.38 84 ALA A N 1
ATOM 645 C CA . ALA A 1 84 ? 9.444 3.968 3.642 1.00 92.38 84 ALA A CA 1
ATOM 646 C C . ALA A 1 84 ? 9.996 4.401 2.273 1.00 92.38 84 ALA A C 1
ATOM 648 O O . ALA A 1 84 ? 9.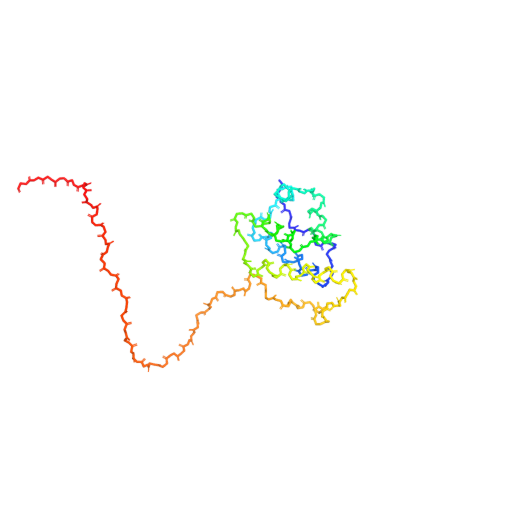227 4.550 1.321 1.00 92.38 84 ALA A O 1
ATOM 649 N N . ASP A 1 85 ? 11.315 4.539 2.149 1.00 91.38 85 ASP A N 1
ATOM 650 C CA . ASP A 1 85 ? 11.969 4.911 0.892 1.00 91.38 85 ASP A CA 1
ATOM 651 C C . ASP A 1 85 ? 11.878 3.804 -0.157 1.00 91.38 85 ASP A C 1
ATOM 653 O O . ASP A 1 85 ? 11.599 4.079 -1.327 1.00 91.38 85 ASP A O 1
ATOM 657 N N . ARG A 1 86 ? 12.002 2.536 0.254 1.00 92.25 86 ARG A N 1
ATOM 658 C CA . ARG A 1 86 ? 11.750 1.393 -0.632 1.00 92.25 86 ARG A CA 1
ATOM 659 C C . ARG A 1 86 ? 10.318 1.406 -1.162 1.00 92.25 86 ARG A C 1
ATOM 661 O O . ARG A 1 86 ? 10.116 1.228 -2.361 1.00 92.25 86 ARG A O 1
ATOM 668 N N . ALA A 1 87 ? 9.323 1.626 -0.304 1.00 94.12 87 ALA A N 1
ATOM 669 C CA . ALA A 1 87 ? 7.926 1.667 -0.733 1.00 94.12 87 ALA A CA 1
ATOM 670 C C . ALA A 1 87 ? 7.643 2.834 -1.689 1.00 94.12 87 ALA A C 1
ATOM 672 O O . ALA A 1 87 ? 6.925 2.665 -2.677 1.00 94.12 87 ALA A O 1
ATOM 673 N N . ALA A 1 88 ? 8.244 3.999 -1.438 1.00 92.75 88 ALA A N 1
ATOM 674 C CA . ALA A 1 88 ? 8.187 5.140 -2.346 1.00 92.75 88 ALA A CA 1
ATOM 675 C C . ALA A 1 88 ? 8.783 4.792 -3.722 1.00 92.75 88 ALA A C 1
ATOM 677 O O . ALA A 1 88 ? 8.119 4.966 -4.742 1.00 92.75 88 ALA A O 1
ATOM 678 N N . ALA A 1 89 ? 9.983 4.203 -3.757 1.00 91.94 89 ALA A N 1
ATOM 679 C CA . ALA A 1 89 ? 10.627 3.788 -5.002 1.00 91.94 89 ALA A CA 1
ATOM 680 C C . ALA A 1 89 ? 9.805 2.744 -5.782 1.00 91.94 89 ALA A C 1
ATOM 682 O O . ALA A 1 89 ? 9.689 2.832 -7.007 1.00 91.94 89 ALA A O 1
ATOM 683 N N . LEU A 1 90 ? 9.199 1.778 -5.083 1.00 93.38 90 LEU A N 1
ATOM 684 C CA . LEU A 1 90 ? 8.312 0.779 -5.686 1.00 93.38 90 LEU A CA 1
ATOM 685 C C . LEU A 1 90 ? 7.032 1.405 -6.249 1.00 93.38 90 LEU A C 1
ATOM 687 O O . LEU A 1 90 ? 6.573 0.997 -7.312 1.00 93.38 90 LEU A O 1
ATOM 691 N N . THR A 1 91 ? 6.490 2.427 -5.588 1.00 94.81 91 THR A N 1
ATOM 692 C CA . THR A 1 91 ? 5.307 3.153 -6.072 1.00 94.81 91 THR A CA 1
ATOM 693 C C . THR A 1 91 ? 5.616 3.915 -7.355 1.00 94.81 91 THR A C 1
ATOM 695 O O . THR A 1 91 ? 4.905 3.753 -8.346 1.00 94.81 91 THR A O 1
ATOM 698 N N . ALA A 1 92 ? 6.721 4.665 -7.376 1.00 91.81 92 ALA A N 1
ATOM 699 C CA . ALA A 1 92 ? 7.187 5.377 -8.565 1.00 91.81 92 ALA A CA 1
ATOM 700 C C . ALA A 1 92 ? 7.432 4.421 -9.743 1.00 91.81 92 ALA A C 1
ATOM 702 O O . ALA A 1 92 ? 7.111 4.710 -10.895 1.00 91.81 92 ALA A O 1
ATOM 703 N N . ALA A 1 93 ? 8.010 3.253 -9.463 1.00 90.75 93 ALA A N 1
ATOM 704 C CA . ALA A 1 93 ? 8.238 2.231 -10.471 1.00 90.75 93 ALA A CA 1
ATOM 705 C C . ALA A 1 93 ? 6.943 1.614 -11.004 1.00 90.75 93 ALA A C 1
ATOM 707 O O . ALA A 1 93 ? 6.790 1.499 -12.215 1.00 90.75 93 ALA A O 1
ATOM 708 N N . ALA A 1 94 ? 6.010 1.256 -10.121 1.00 91.19 94 ALA A N 1
ATOM 709 C CA . ALA A 1 94 ? 4.733 0.679 -10.519 1.00 91.19 94 ALA A CA 1
ATOM 710 C C . ALA A 1 94 ? 3.871 1.663 -11.312 1.00 91.19 94 ALA A C 1
ATOM 712 O O . ALA A 1 94 ? 3.188 1.253 -12.243 1.00 91.19 94 ALA A O 1
ATOM 713 N N . ARG A 1 95 ? 3.954 2.961 -10.999 1.00 90.12 95 ARG A N 1
ATOM 714 C CA . ARG A 1 95 ? 3.344 4.027 -11.801 1.00 90.12 95 ARG A CA 1
ATOM 715 C C . ARG A 1 95 ? 3.961 4.107 -13.192 1.00 90.12 95 ARG A C 1
ATOM 717 O O . ARG A 1 95 ? 3.239 3.984 -14.169 1.00 90.12 95 ARG A O 1
ATOM 724 N N . ARG A 1 96 ? 5.292 4.191 -13.296 1.00 88.56 96 ARG A N 1
ATOM 725 C CA . ARG A 1 96 ? 5.973 4.212 -14.604 1.00 88.56 96 ARG A CA 1
ATOM 726 C C . ARG A 1 96 ? 5.674 2.982 -15.456 1.00 88.56 96 ARG A C 1
ATOM 728 O O . ARG A 1 96 ? 5.575 3.113 -16.670 1.00 88.56 96 ARG A O 1
ATOM 735 N N . GLU A 1 97 ? 5.556 1.808 -14.844 1.00 87.69 97 GLU A N 1
ATOM 736 C CA . GLU A 1 97 ? 5.170 0.592 -15.560 1.00 87.69 97 GLU A CA 1
ATOM 737 C C . GLU A 1 97 ? 3.702 0.640 -16.002 1.00 87.69 97 GLU A C 1
ATOM 739 O O . GLU A 1 97 ? 3.408 0.330 -17.153 1.00 87.69 97 GLU A O 1
ATOM 744 N N . HIS A 1 98 ? 2.793 1.081 -15.125 1.00 86.25 98 HIS A N 1
ATOM 745 C CA . HIS A 1 98 ? 1.375 1.259 -15.449 1.00 86.25 98 HIS A CA 1
ATOM 746 C C . HIS A 1 98 ? 1.157 2.262 -16.591 1.00 86.25 98 HIS A C 1
ATOM 748 O O . HIS A 1 98 ? 0.334 2.021 -17.470 1.00 86.25 98 HIS A O 1
ATOM 754 N N . ASP A 1 99 ? 1.943 3.338 -16.607 1.00 86.50 99 ASP A N 1
ATOM 755 C CA . ASP A 1 99 ? 1.906 4.390 -17.625 1.00 86.50 99 ASP A CA 1
ATOM 756 C C . ASP A 1 99 ? 2.686 4.007 -18.905 1.00 86.50 99 ASP A C 1
ATOM 758 O O . ASP A 1 99 ? 2.751 4.786 -19.853 1.00 86.50 99 ASP A O 1
ATOM 762 N N . GLY A 1 100 ? 3.307 2.819 -18.950 1.00 82.19 100 GLY A N 1
ATOM 763 C CA . GLY A 1 100 ? 4.055 2.316 -20.110 1.00 82.19 100 GLY A CA 1
ATOM 764 C C . GLY A 1 100 ? 5.405 3.001 -20.367 1.00 82.19 100 GLY A C 1
ATOM 765 O O . GLY A 1 100 ? 5.982 2.840 -21.440 1.00 82.19 100 GLY A O 1
ATOM 766 N N . VAL A 1 101 ? 5.925 3.762 -19.402 1.00 75.88 101 VAL A N 1
ATOM 767 C CA . VAL A 1 101 ? 7.101 4.637 -19.559 1.00 75.88 101 VAL A CA 1
ATOM 768 C C . VAL A 1 101 ? 8.427 3.882 -19.435 1.00 75.88 101 VAL A C 1
ATOM 770 O O . VAL A 1 101 ? 9.397 4.225 -20.109 1.00 75.88 101 VAL A O 1
ATOM 773 N N . ALA A 1 102 ? 8.514 2.872 -18.566 1.00 67.69 102 ALA A N 1
ATOM 774 C CA . ALA A 1 102 ? 9.747 2.107 -18.385 1.00 67.69 102 ALA A CA 1
ATOM 775 C C . ALA A 1 102 ? 9.465 0.673 -17.909 1.00 67.69 102 ALA A C 1
ATOM 777 O O . ALA A 1 102 ? 8.768 0.498 -16.907 1.00 67.69 102 ALA A O 1
ATOM 778 N N . PRO A 1 103 ? 10.034 -0.355 -18.565 1.00 68.62 103 PRO A N 1
ATOM 779 C CA . PRO A 1 103 ? 9.844 -1.734 -18.145 1.00 68.62 103 PRO A CA 1
ATOM 780 C C . PRO A 1 103 ? 10.618 -2.031 -16.857 1.00 68.62 103 PRO A C 1
ATOM 782 O O . PRO A 1 103 ? 11.781 -1.650 -16.692 1.00 68.62 103 PRO A O 1
ATOM 785 N N . TRP A 1 104 ? 9.982 -2.772 -15.951 1.00 68.38 104 TRP A N 1
ATOM 786 C CA . TRP A 1 104 ? 10.652 -3.311 -14.773 1.00 68.38 104 TRP A CA 1
ATOM 787 C C . TRP A 1 104 ? 11.741 -4.322 -15.192 1.00 68.38 104 TRP A C 1
ATOM 789 O O . TRP A 1 104 ? 11.518 -5.100 -16.127 1.00 68.38 104 TRP A O 1
ATOM 799 N N . PRO A 1 105 ? 12.929 -4.338 -14.551 1.00 67.56 105 PRO A N 1
ATOM 800 C CA . PRO A 1 105 ? 14.047 -5.179 -14.988 1.00 67.56 105 PRO A CA 1
ATOM 801 C C . PRO A 1 105 ? 13.704 -6.674 -15.094 1.00 67.56 105 PRO A C 1
ATOM 803 O O . PRO A 1 105 ? 13.086 -7.244 -14.202 1.00 67.56 105 PRO A O 1
ATOM 806 N N . ALA A 1 106 ? 14.157 -7.333 -16.167 1.00 56.16 106 ALA A N 1
ATOM 807 C CA . ALA A 1 106 ? 13.775 -8.712 -16.505 1.00 56.16 106 ALA A CA 1
ATOM 808 C C . ALA A 1 106 ? 14.214 -9.775 -15.477 1.00 56.16 106 ALA A C 1
ATOM 810 O O . ALA A 1 106 ? 13.483 -10.741 -15.267 1.00 56.16 106 ALA A O 1
ATOM 811 N N . ALA A 1 107 ? 15.333 -9.558 -14.770 1.00 50.41 107 ALA A N 1
ATOM 812 C CA . ALA A 1 107 ? 15.768 -10.394 -13.640 1.00 50.41 107 ALA A CA 1
ATOM 813 C C . ALA A 1 107 ? 14.747 -10.440 -12.476 1.00 50.41 107 ALA A C 1
ATOM 815 O O . ALA A 1 107 ? 14.908 -11.217 -11.545 1.00 50.41 107 ALA A O 1
ATOM 816 N N . ARG A 1 108 ? 13.689 -9.616 -12.527 1.00 56.59 108 ARG A N 1
ATOM 817 C CA . ARG A 1 108 ? 12.627 -9.485 -11.516 1.00 56.59 108 ARG A CA 1
ATOM 818 C C . ARG A 1 108 ? 11.319 -10.199 -11.874 1.00 56.59 108 ARG A C 1
ATOM 820 O O . ARG A 1 108 ? 10.359 -10.129 -11.112 1.00 56.59 108 ARG A O 1
ATOM 827 N N . ARG A 1 109 ? 11.252 -10.869 -13.033 1.00 54.31 109 ARG A N 1
ATOM 828 C CA . ARG A 1 109 ? 10.144 -11.786 -13.382 1.00 54.31 109 ARG A CA 1
ATOM 829 C C . ARG A 1 109 ? 10.374 -13.212 -12.882 1.00 54.31 109 ARG A C 1
ATOM 831 O O . ARG A 1 109 ? 9.450 -14.007 -12.890 1.00 54.31 109 ARG A O 1
ATOM 838 N N . THR A 1 110 ? 11.589 -13.537 -12.449 1.00 58.03 110 THR A N 1
ATOM 839 C CA . THR A 1 110 ? 11.972 -14.870 -11.957 1.00 58.03 110 THR A CA 1
ATOM 840 C C . THR A 1 110 ? 11.717 -15.067 -10.458 1.00 58.03 110 THR A C 1
ATOM 842 O O . THR A 1 110 ? 11.979 -16.148 -9.944 1.00 58.03 110 THR A O 1
ATOM 845 N N . GLY A 1 111 ? 11.179 -14.058 -9.758 1.00 53.53 111 GLY A N 1
ATOM 846 C CA . GLY A 1 111 ? 10.726 -14.168 -8.365 1.00 53.53 111 GLY A CA 1
ATOM 847 C C . GLY A 1 111 ? 11.750 -13.807 -7.282 1.00 53.53 111 GLY A C 1
ATOM 848 O O . GLY A 1 111 ? 11.405 -13.875 -6.105 1.00 53.53 111 GLY A O 1
ATOM 849 N N . GLU A 1 112 ? 12.973 -13.392 -7.631 1.00 56.97 112 GLU A N 1
ATOM 850 C CA . GLU A 1 112 ? 13.932 -12.901 -6.631 1.00 56.97 112 GLU A CA 1
ATOM 851 C C . GLU A 1 112 ? 13.661 -11.434 -6.241 1.00 56.97 112 GLU A C 1
ATOM 853 O O . GLU A 1 112 ? 13.558 -10.570 -7.121 1.00 56.97 112 GLU A O 1
ATOM 858 N N . PRO A 1 113 ? 13.557 -11.117 -4.933 1.00 56.72 113 PRO A N 1
ATOM 859 C CA . PRO A 1 113 ? 13.350 -9.751 -4.470 1.00 56.72 113 PRO A CA 1
ATOM 860 C C . PRO A 1 113 ? 14.627 -8.915 -4.630 1.00 56.72 113 PRO A C 1
ATOM 862 O O . PRO A 1 113 ? 15.706 -9.309 -4.196 1.00 56.72 113 PRO A O 1
ATOM 865 N N . VAL A 1 114 ? 14.500 -7.708 -5.189 1.00 60.94 114 VAL A N 1
ATOM 866 C CA . VAL A 1 114 ? 15.649 -6.805 -5.439 1.00 60.94 114 VAL A CA 1
ATOM 867 C C . VAL A 1 114 ? 16.235 -6.201 -4.169 1.00 60.94 114 VAL A C 1
ATOM 869 O O . VAL A 1 114 ? 17.394 -5.793 -4.134 1.00 60.94 114 VAL A O 1
ATOM 872 N N . TRP A 1 115 ? 15.440 -6.159 -3.110 1.00 60.47 115 TRP A N 1
ATOM 873 C CA . TRP A 1 115 ? 15.872 -5.682 -1.810 1.00 60.47 115 TRP A CA 1
ATOM 874 C C . TRP A 1 115 ? 15.607 -6.772 -0.775 1.00 60.47 115 TRP A C 1
ATOM 876 O O . TRP A 1 115 ? 14.525 -7.378 -0.809 1.00 60.47 115 TRP A O 1
ATOM 886 N N . PRO A 1 116 ? 16.540 -6.974 0.173 1.00 59.34 116 PRO A N 1
ATOM 887 C CA . PRO A 1 116 ? 16.382 -7.957 1.236 1.00 59.34 116 PRO A CA 1
ATOM 888 C C . PRO A 1 116 ? 15.077 -7.711 1.991 1.00 59.34 116 PRO A C 1
ATOM 890 O O . PRO A 1 116 ? 14.607 -6.573 2.092 1.00 59.34 116 PRO A O 1
ATOM 893 N N . ASP A 1 117 ? 14.460 -8.780 2.484 1.00 58.16 117 ASP A N 1
ATOM 894 C CA . ASP A 1 117 ? 13.232 -8.686 3.269 1.00 58.16 117 ASP A CA 1
ATOM 895 C C . ASP A 1 117 ? 13.467 -7.704 4.438 1.00 58.16 117 ASP A C 1
ATOM 897 O O . ASP A 1 117 ? 14.492 -7.815 5.119 1.00 58.16 117 ASP A O 1
ATOM 901 N N . PRO A 1 118 ? 12.585 -6.729 4.720 1.00 52.69 118 PRO A N 1
ATOM 902 C CA . PRO A 1 118 ? 12.724 -5.851 5.890 1.00 52.69 118 PRO A CA 1
ATOM 903 C C . PRO A 1 118 ? 12.741 -6.606 7.233 1.00 52.69 118 PRO A C 1
ATOM 905 O O . PRO A 1 118 ? 12.915 -5.991 8.284 1.00 52.69 118 PRO A O 1
ATOM 908 N N . GLY A 1 119 ? 12.473 -7.919 7.254 1.00 47.28 119 GLY A N 1
ATOM 909 C CA . GLY A 1 119 ? 12.695 -8.807 8.406 1.00 47.28 119 GLY A CA 1
ATOM 910 C C . GLY A 1 119 ? 14.045 -9.537 8.410 1.00 47.28 119 GLY A C 1
ATOM 911 O O . GLY A 1 119 ? 14.430 -10.085 9.436 1.00 47.28 119 GLY A O 1
ATOM 912 N N . SER A 1 120 ? 14.769 -9.524 7.291 1.00 50.75 120 SER A N 1
ATOM 913 C CA . SER A 1 120 ? 16.068 -10.177 7.092 1.00 50.75 120 SER A C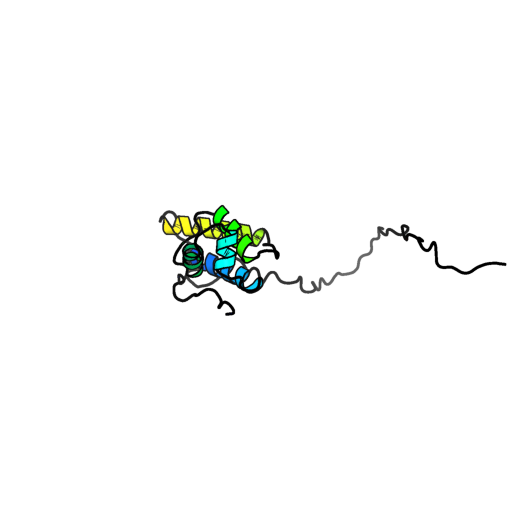A 1
ATOM 914 C C . SER A 1 120 ? 17.253 -9.242 7.313 1.00 50.75 120 SER A C 1
ATOM 916 O O . SER A 1 120 ? 18.380 -9.618 6.997 1.00 50.75 120 SER A O 1
ATOM 918 N N . ALA A 1 121 ? 17.039 -8.041 7.865 1.00 50.78 121 ALA A N 1
ATOM 919 C CA . ALA A 1 121 ? 18.122 -7.268 8.462 1.00 50.78 121 ALA A CA 1
ATOM 920 C C . ALA A 1 121 ? 18.665 -8.070 9.652 1.00 50.78 121 ALA A C 1
ATOM 922 O O . ALA A 1 121 ? 18.187 -7.977 10.781 1.00 50.78 121 ALA A O 1
ATOM 923 N N . THR A 1 122 ? 19.610 -8.947 9.334 1.00 44.44 122 THR A N 1
ATOM 924 C CA . THR A 1 122 ? 20.338 -9.820 10.235 1.00 44.44 122 THR A CA 1
ATOM 925 C C . THR A 1 122 ? 20.747 -9.015 11.460 1.00 44.44 122 THR A C 1
ATOM 927 O O . THR A 1 122 ? 21.455 -8.013 11.345 1.00 44.44 122 THR A O 1
ATOM 930 N N . SER A 1 123 ? 20.321 -9.481 12.637 1.00 38.88 123 SER A N 1
ATOM 931 C CA . SER A 1 123 ? 21.072 -9.267 13.872 1.00 38.88 123 SER A CA 1
ATOM 932 C C . SER A 1 123 ? 22.557 -9.408 13.526 1.00 38.88 123 SER A C 1
ATOM 934 O O . SER A 1 123 ? 22.887 -10.355 12.801 1.00 38.88 123 SER A O 1
ATOM 936 N N . PRO A 1 124 ? 23.449 -8.492 13.940 1.00 46.12 124 PRO A N 1
ATOM 937 C CA . PRO A 1 124 ? 24.869 -8.700 13.733 1.00 46.12 124 PRO A CA 1
ATOM 938 C C . PRO A 1 124 ? 25.241 -9.967 14.506 1.00 46.12 124 PRO A C 1
ATOM 940 O O . PRO A 1 124 ? 25.472 -9.937 15.713 1.00 46.12 124 PRO A O 1
ATOM 943 N N . GLY A 1 125 ? 25.232 -11.108 13.811 1.00 37.09 125 GLY A N 1
ATOM 944 C CA . GLY A 1 125 ? 25.784 -12.349 14.315 1.00 37.09 125 GLY A CA 1
ATOM 945 C C . GLY A 1 125 ? 27.208 -12.052 14.769 1.00 37.09 125 GLY A C 1
ATOM 946 O O . GLY A 1 125 ? 27.862 -11.191 14.168 1.00 37.09 125 GLY A O 1
ATOM 947 N N . PRO A 1 126 ? 27.680 -12.690 15.851 1.00 43.50 126 PRO A N 1
ATOM 948 C CA . PRO A 1 126 ? 28.949 -12.336 16.456 1.00 43.50 126 PRO A CA 1
ATOM 949 C C . PRO A 1 126 ? 30.032 -12.471 15.395 1.00 43.50 126 PRO A C 1
ATOM 951 O O . PRO A 1 126 ? 30.387 -13.571 14.974 1.00 43.50 126 PRO A O 1
ATOM 954 N N . THR A 1 127 ? 30.540 -11.332 14.935 1.00 41.22 127 THR A N 1
ATOM 955 C CA . THR A 1 127 ? 31.705 -11.288 14.074 1.00 41.22 127 THR A CA 1
ATOM 956 C C . THR A 1 127 ? 32.847 -11.871 14.890 1.00 41.22 127 THR A C 1
ATOM 958 O O . THR A 1 127 ? 33.431 -11.186 15.731 1.00 41.22 127 THR A O 1
ATOM 961 N N . THR A 1 128 ? 33.174 -13.142 14.667 1.00 43.97 128 THR A N 1
ATOM 962 C CA . THR A 1 128 ? 34.440 -13.741 15.084 1.00 43.97 128 THR A CA 1
ATOM 963 C C . THR A 1 128 ? 35.545 -13.145 14.221 1.00 43.97 128 THR A C 1
ATOM 965 O O . THR A 1 128 ? 36.173 -13.792 13.388 1.00 43.97 128 THR A O 1
ATOM 968 N N . VAL A 1 129 ? 35.806 -11.855 14.435 1.00 41.81 129 VAL A N 1
ATOM 969 C CA . VAL A 1 129 ? 37.051 -11.232 14.017 1.00 41.81 129 VAL A CA 1
ATOM 970 C C . VAL A 1 129 ? 38.115 -11.800 14.937 1.00 41.81 129 VAL A C 1
ATOM 972 O O . VAL A 1 129 ? 38.256 -11.415 16.096 1.00 41.81 129 VAL A O 1
ATOM 975 N N . ARG A 1 130 ? 38.865 -12.754 14.393 1.00 46.00 130 ARG A N 1
ATOM 976 C CA . ARG A 1 130 ? 40.106 -13.280 14.949 1.00 46.00 130 ARG A CA 1
ATOM 977 C C . ARG A 1 130 ? 41.126 -12.136 15.030 1.00 46.00 130 ARG A C 1
ATOM 979 O O . ARG A 1 130 ? 41.972 -11.974 14.155 1.00 46.00 130 ARG A O 1
ATOM 986 N N . ARG A 1 131 ? 41.018 -11.293 16.060 1.00 37.66 131 ARG A N 1
ATOM 987 C CA . ARG A 1 131 ? 41.957 -10.199 16.325 1.00 37.66 131 ARG A CA 1
ATOM 988 C C . ARG A 1 131 ? 43.202 -10.779 16.988 1.00 37.66 131 ARG A C 1
ATOM 990 O O . ARG A 1 131 ? 43.203 -11.108 18.169 1.00 37.66 131 ARG A O 1
ATOM 997 N N . ARG A 1 132 ? 44.274 -10.892 16.198 1.00 43.34 132 ARG A N 1
ATOM 998 C CA . ARG A 1 132 ? 45.642 -10.937 16.718 1.00 43.34 132 ARG A CA 1
ATOM 999 C C . ARG A 1 132 ? 45.875 -9.675 17.550 1.00 43.34 132 ARG A C 1
ATOM 1001 O O . ARG A 1 132 ? 45.666 -8.558 17.085 1.00 43.34 132 ARG A O 1
ATOM 1008 N N . THR A 1 133 ? 46.285 -9.907 18.784 1.00 38.12 133 THR A N 1
ATOM 1009 C CA . THR A 1 133 ? 46.721 -8.969 19.813 1.00 38.12 133 THR A CA 1
ATOM 1010 C C . THR A 1 133 ? 47.704 -7.942 19.258 1.00 38.12 133 THR A C 1
ATOM 1012 O O . THR A 1 133 ? 48.754 -8.352 18.773 1.00 38.12 133 THR A O 1
ATOM 1015 N N . ARG A 1 134 ? 47.421 -6.639 19.408 1.00 38.34 134 ARG A N 1
ATOM 1016 C CA . ARG A 1 134 ? 48.409 -5.625 19.825 1.00 38.34 134 ARG A CA 1
ATOM 1017 C C . ARG A 1 134 ? 47.720 -4.491 20.590 1.00 38.34 134 ARG A C 1
ATOM 1019 O O . ARG A 1 134 ? 46.677 -3.983 20.197 1.00 38.34 134 ARG A O 1
ATOM 1026 N N . VAL A 1 135 ? 48.346 -4.207 21.720 1.00 41.44 135 VAL A N 1
ATOM 1027 C CA . VAL A 1 135 ? 48.087 -3.242 22.789 1.00 41.44 135 VAL A CA 1
ATOM 1028 C C . VAL A 1 135 ? 48.047 -1.792 22.285 1.00 41.44 135 VAL A C 1
ATOM 1030 O O . VAL A 1 135 ? 48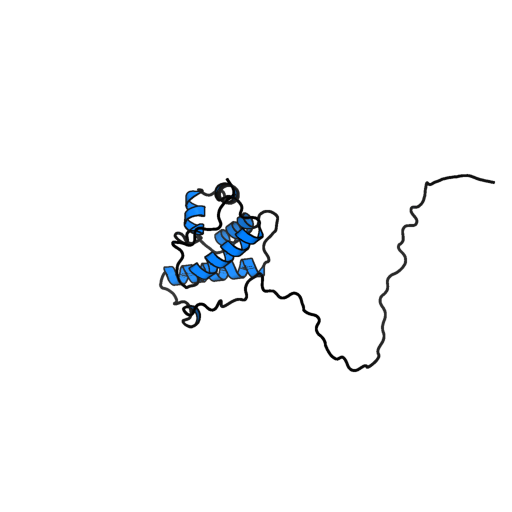.916 -1.418 21.505 1.00 41.44 135 VAL A O 1
ATOM 1033 N N . ALA A 1 136 ? 47.084 -1.003 22.781 1.00 38.28 136 ALA A N 1
ATOM 1034 C CA . ALA A 1 136 ? 47.135 0.448 23.064 1.00 38.28 136 ALA A CA 1
ATOM 1035 C C . ALA A 1 136 ? 45.707 0.873 23.485 1.00 38.28 136 ALA A C 1
ATOM 1037 O O . ALA A 1 136 ? 44.790 0.819 22.676 1.00 38.28 136 ALA A O 1
ATOM 1038 N N . ALA A 1 137 ? 45.385 0.943 24.779 1.00 37.09 137 ALA A N 1
ATOM 1039 C CA . ALA A 1 137 ? 45.497 2.126 25.641 1.00 37.09 137 ALA A CA 1
ATOM 1040 C C . ALA A 1 137 ? 44.687 3.344 25.144 1.00 37.09 137 ALA A C 1
ATOM 1042 O O . ALA A 1 137 ? 44.954 3.838 24.055 1.00 37.09 137 ALA A O 1
ATOM 1043 N N . VAL A 1 138 ? 43.765 3.818 26.005 1.00 37.81 138 VAL A N 1
ATOM 1044 C CA . VAL A 1 138 ? 43.324 5.216 26.268 1.00 37.81 138 VAL A CA 1
ATOM 1045 C C . VAL A 1 138 ? 41.795 5.316 26.508 1.00 37.81 138 VAL A C 1
ATOM 1047 O O . VAL A 1 138 ? 40.996 5.412 25.586 1.00 37.81 138 VAL A O 1
ATOM 1050 N N . LEU A 1 139 ? 41.434 5.242 27.802 1.00 35.66 139 LEU A N 1
ATOM 1051 C CA . LEU A 1 139 ? 40.682 6.244 28.592 1.00 35.66 139 LEU A CA 1
ATOM 1052 C C . LEU A 1 139 ? 39.330 6.789 28.073 1.00 35.66 139 LEU A C 1
ATOM 1054 O O . LEU A 1 139 ? 39.345 7.772 27.350 1.00 35.66 139 LEU A O 1
ATOM 1058 N N . VAL A 1 140 ? 38.193 6.278 28.594 1.00 40.59 140 VAL A N 1
ATOM 1059 C CA . VAL A 1 140 ? 36.982 7.063 28.976 1.00 40.59 140 VAL A CA 1
ATOM 1060 C C . VAL A 1 140 ? 36.103 6.262 29.969 1.00 40.59 140 VAL A C 1
ATOM 1062 O O . VAL A 1 140 ? 35.366 5.378 29.549 1.00 40.59 140 VAL A O 1
ATOM 1065 N N . VAL A 1 141 ? 36.131 6.586 31.269 1.00 39.62 141 VAL A N 1
ATOM 1066 C CA . VAL A 1 141 ? 35.085 6.286 32.287 1.00 39.62 141 VAL A CA 1
ATOM 1067 C C . VAL A 1 141 ? 35.259 7.388 33.352 1.00 39.62 141 VAL A C 1
ATOM 1069 O O . VAL A 1 141 ? 36.324 7.455 33.949 1.00 39.62 141 VAL A O 1
ATOM 1072 N N . LEU A 1 142 ? 34.438 8.432 33.524 1.00 38.25 142 LEU A N 1
ATOM 1073 C CA . LEU A 1 142 ? 32.983 8.568 33.699 1.00 38.25 142 LEU A CA 1
ATOM 1074 C C . LEU A 1 142 ? 32.458 7.907 34.989 1.00 38.25 142 LEU A C 1
ATOM 1076 O O . LEU A 1 142 ? 31.634 7.003 34.958 1.00 38.25 142 LEU A O 1
ATOM 1080 N N . THR A 1 143 ? 32.936 8.393 36.139 1.00 40.38 143 THR A N 1
ATOM 1081 C CA . THR A 1 143 ? 32.396 8.085 37.476 1.00 40.38 143 THR A CA 1
ATOM 1082 C C . THR A 1 143 ? 32.483 9.312 38.382 1.00 40.38 143 THR A C 1
ATOM 1084 O O . THR A 1 143 ? 33.579 9.648 38.816 1.00 40.38 143 THR A O 1
ATOM 1087 N N . ALA A 1 144 ? 31.348 9.967 38.653 1.00 37.38 144 ALA A N 1
ATOM 1088 C CA . ALA A 1 144 ? 30.993 10.591 39.944 1.00 37.38 144 ALA A CA 1
ATOM 1089 C C . ALA A 1 144 ? 29.766 11.511 39.783 1.00 37.38 144 ALA A C 1
ATOM 1091 O O . ALA A 1 144 ? 29.844 12.725 39.921 1.00 37.38 144 ALA A O 1
ATOM 1092 N N . ALA A 1 145 ? 28.610 10.923 39.486 1.00 39.69 145 ALA A N 1
ATOM 1093 C CA . ALA A 1 145 ? 27.316 11.563 39.726 1.00 39.69 145 ALA A CA 1
ATOM 1094 C C . ALA A 1 145 ? 26.336 10.501 40.237 1.00 39.69 145 ALA A C 1
ATOM 1096 O O . ALA A 1 145 ? 25.255 10.298 39.696 1.00 39.69 145 ALA A O 1
ATOM 1097 N N . VAL A 1 146 ? 26.758 9.762 41.269 1.00 42.62 146 VAL A N 1
ATOM 1098 C CA . VAL A 1 146 ? 25.818 9.010 42.099 1.00 42.62 146 VAL A CA 1
ATOM 1099 C C . VAL A 1 146 ? 25.300 10.001 43.121 1.00 42.62 146 VAL A C 1
ATOM 1101 O O . VAL A 1 146 ? 25.969 10.336 44.097 1.00 42.62 146 VAL A O 1
ATOM 1104 N N . ALA A 1 147 ? 24.115 10.512 42.816 1.00 40.38 147 ALA A N 1
ATOM 1105 C CA . ALA A 1 147 ? 23.252 11.209 43.735 1.00 40.38 147 ALA A CA 1
ATOM 1106 C C . ALA A 1 147 ? 23.064 10.346 44.991 1.00 40.38 147 ALA A C 1
ATOM 1108 O O . ALA A 1 147 ? 22.220 9.453 45.034 1.00 40.38 147 ALA A O 1
ATOM 1109 N N . VAL A 1 148 ? 23.841 10.639 46.034 1.00 43.22 148 VAL A N 1
ATOM 1110 C CA . VAL A 1 148 ? 23.516 10.287 47.420 1.00 43.22 148 VAL A CA 1
ATOM 1111 C C . VAL A 1 148 ? 22.410 11.248 47.862 1.00 43.22 148 VAL A C 1
ATOM 1113 O O . VAL A 1 148 ? 22.570 12.097 48.728 1.00 43.22 148 VAL A O 1
ATOM 1116 N N . ALA A 1 149 ? 21.265 11.127 47.191 1.00 41.75 149 ALA A N 1
ATOM 1117 C CA . ALA A 1 149 ? 19.968 11.620 47.620 1.00 41.75 149 ALA A CA 1
ATOM 1118 C C . ALA A 1 149 ? 19.293 10.525 48.464 1.00 41.75 149 ALA A C 1
ATOM 1120 O O . ALA A 1 149 ? 18.146 10.159 48.242 1.00 41.75 149 ALA A O 1
ATOM 1121 N N . VAL A 1 150 ? 20.047 9.985 49.428 1.00 46.38 150 VAL A N 1
ATOM 1122 C CA . VAL A 1 150 ? 19.521 9.230 50.574 1.00 46.38 150 VAL A CA 1
ATOM 1123 C C . VAL A 1 150 ? 19.558 10.181 51.770 1.00 46.38 150 VAL A C 1
ATOM 1125 O O . VAL A 1 150 ? 20.173 9.941 52.802 1.00 46.38 150 VAL A O 1
ATOM 1128 N N . VAL A 1 151 ? 18.939 11.343 51.578 1.00 45.91 151 VAL A N 1
ATOM 1129 C CA . VAL A 1 151 ? 18.362 12.106 52.679 1.00 45.91 151 VAL A CA 1
ATOM 1130 C C . VAL A 1 151 ? 17.044 11.399 52.990 1.00 45.91 151 VAL A C 1
ATOM 1132 O O . VAL A 1 151 ? 16.311 11.048 52.070 1.00 45.91 151 VAL A O 1
ATOM 1135 N N . LEU A 1 152 ? 16.745 11.220 54.274 1.00 44.44 152 LEU A N 1
ATOM 1136 C CA . LEU A 1 152 ? 15.478 10.695 54.802 1.00 44.44 152 LEU A CA 1
ATOM 1137 C C . LEU A 1 152 ? 15.268 9.179 54.716 1.00 44.44 152 LEU A C 1
ATOM 1139 O O . LEU A 1 152 ? 14.329 8.689 54.100 1.00 44.44 152 LEU A O 1
ATOM 1143 N N . SER A 1 153 ? 16.067 8.430 55.461 1.00 43.81 153 SER A N 1
ATOM 1144 C CA . SER A 1 153 ? 15.588 7.253 56.203 1.00 43.81 153 SER A CA 1
ATOM 1145 C C . SER A 1 153 ? 16.639 6.980 57.267 1.00 43.81 153 SER A C 1
ATOM 1147 O O . SER A 1 153 ? 17.529 6.170 57.082 1.00 43.81 153 SER A O 1
ATOM 1149 N N . GLY A 1 154 ? 16.751 7.837 58.272 1.00 44.22 154 GLY A N 1
ATOM 1150 C CA . GLY A 1 154 ? 15.869 7.737 59.424 1.00 44.22 154 GLY A CA 1
ATOM 1151 C C . GLY A 1 154 ? 16.670 7.072 60.543 1.00 44.22 154 GLY A C 1
ATOM 1152 O O . GLY A 1 154 ? 17.511 6.227 60.271 1.00 44.22 154 GLY A O 1
ATOM 1153 N N . TYR A 1 155 ? 16.386 7.458 61.781 1.00 48.06 155 TYR A N 1
ATOM 1154 C CA . TYR A 1 155 ? 16.950 6.894 63.010 1.00 48.06 155 TYR A CA 1
ATOM 1155 C C . TYR A 1 155 ? 18.379 7.353 63.334 1.00 48.06 155 TYR A C 1
ATOM 1157 O O . TYR A 1 155 ? 19.356 6.759 62.906 1.00 48.06 155 TYR A O 1
ATOM 1165 N N . LEU A 1 156 ? 18.530 8.534 63.934 1.00 38.94 156 LEU A N 1
ATOM 1166 C CA . LEU A 1 156 ? 18.355 8.843 65.370 1.00 38.94 156 LEU A CA 1
ATOM 1167 C C . LEU A 1 156 ? 19.651 8.616 66.182 1.00 38.94 156 LEU A C 1
ATOM 1169 O O . LEU A 1 156 ? 20.473 7.787 65.809 1.00 38.94 156 LEU A O 1
ATOM 1173 N N . PRO A 1 157 ? 19.847 9.406 67.252 1.00 44.78 157 PRO A N 1
ATOM 1174 C CA . PRO A 1 157 ? 21.138 9.907 67.691 1.00 44.78 157 PRO A CA 1
ATOM 1175 C C . PRO A 1 157 ? 21.593 9.289 69.016 1.00 44.78 157 PRO A C 1
ATOM 1177 O O . PRO A 1 157 ? 20.765 8.858 69.820 1.00 44.78 157 PRO A O 1
ATOM 1180 N N . LEU A 1 158 ? 22.901 9.347 69.259 1.00 40.28 158 LEU A N 1
ATOM 1181 C CA . LEU A 1 158 ? 23.560 9.892 70.457 1.00 40.28 158 LEU A CA 1
ATOM 1182 C C . LEU A 1 158 ? 25.075 9.779 70.272 1.00 40.28 158 LEU A C 1
ATOM 1184 O O . LEU A 1 158 ? 25.533 8.686 69.878 1.00 40.28 158 LEU A O 1
#

Radius of gyration: 24.95 Å; chains: 1; bounding box: 62×27×91 Å

Secondary structure (DSSP, 8-state):
-PPP----TT--SSSHHHHHHHHHHHHHHHTT---HHHHHHHTTS-HHHHHHHHTTSS--SSHHHHHHHHHHHHGGG---HHHHHHHHHHHHHHHHHHTTSSPPPGGGSSS--SS--TT---------------------------------------